Protein AF-A0A5K0WGG1-F1 (afdb_monomer)

Foldseek 3Di:
DVVVVVVVVVLLVCLLVFAWEWEWEWDQDPVRWIKIWIWTQDPSGIDTDDIDGCPPPDLALVVVLVVVVVVCVVSPVSSYDYYHYDPDPRPVSNVVVNVVPD

Sequence (102 aa):
KANIEKLLEKKKFSWKQYGVSIVSDGWTDIQRRLLINFIAYSLDGPIFLKCVDASGEYKDDEYLKGLFIEVIKEVGEDNVVQIITYNAPVCQRAEMNLASDP

InterPro domains:
  IPR007021 Domain of unknown function DUF659 [PF04937] (2-99)

Organism: NCBI:txid210225

Solvent-accessible surface area (backbone atoms only — not comparable to full-atom values): 5808 Å² total; per-residue (Å²): 109,70,70,57,55,55,51,49,52,61,44,53,60,50,25,79,79,74,24,25,34,41,37,38,48,74,50,67,48,98,86,67,40,34,38,37,39,36,30,42,39,38,94,75,46,77,41,82,73,51,72,44,79,52,58,92,58,77,84,46,31,65,54,53,32,51,54,48,54,54,51,39,62,74,69,32,63,93,21,57,74,48,78,46,65,55,97,44,75,52,49,56,48,15,52,55,56,50,74,70,57,131

Mean predicted aligned error: 5.08 Å

Secondary structure (DSSP, 8-state):
-HHHHHHHHHHHTTHHHH-EEEEEEEEE-TTS-EEEEEEEEETTEEEEEEEEE-TTS---HHHHHHHHHHHHHHH-GGGEEEEE--S-HHHHHHHHHHHH--

Nearest PDB structures (foldseek):
  8wwc-assembly1_C  TM=5.046E-01  e=1.045E-02  synthetic construct
  7oh3-assembly1_k  TM=6.190E-01  e=2.665E-01  Saccharomyces cerevisiae S288C
  1mu2-assembly1_B  TM=3.372E-01  e=1.619E-01  Human immunodeficiency virus 2
  3tw8-assembly1_A  TM=3.442E-01  e=3.418E-01  Homo sapiens
  2afb-assembly1_A  TM=4.459E-01  e=4.977E+00  Thermotoga maritima MSB8

Radius of gyration: 14.41 Å; Cα contacts (8 Å, |Δi|>4): 140; chains: 1; bounding box: 34×23×40 Å

pLDDT: mean 89.04, std 8.17, range [53.66, 97.88]

Structure (mmCIF, N/CA/C/O backbone):
data_AF-A0A5K0WGG1-F1
#
_entry.id   AF-A0A5K0WGG1-F1
#
loop_
_atom_site.group_PDB
_atom_site.id
_atom_site.type_symbol
_atom_site.label_atom_id
_atom_site.label_alt_id
_atom_site.label_comp_id
_atom_site.label_asym_id
_atom_site.label_entity_id
_atom_site.label_seq_id
_atom_site.pdbx_PDB_ins_code
_atom_site.Cartn_x
_atom_site.Cartn_y
_atom_site.Cartn_z
_atom_site.occupancy
_atom_site.B_iso_or_equiv
_atom_site.auth_seq_id
_atom_site.auth_comp_id
_atom_site.auth_asym_id
_atom_site.auth_atom_id
_atom_site.pdbx_PDB_model_num
ATOM 1 N N . LYS A 1 1 ? 11.158 3.058 19.681 1.00 62.78 1 LYS A N 1
ATOM 2 C CA . LYS A 1 1 ? 10.452 2.061 18.841 1.00 62.78 1 LYS A CA 1
ATOM 3 C C . LYS A 1 1 ? 9.028 1.801 19.351 1.00 62.78 1 LYS A C 1
ATOM 5 O O . LYS A 1 1 ? 8.106 2.246 18.685 1.00 62.78 1 LYS A O 1
ATOM 10 N N . ALA A 1 2 ? 8.848 1.296 20.580 1.00 75.56 2 ALA A N 1
ATOM 11 C CA . ALA A 1 2 ? 7.529 1.024 21.186 1.00 75.56 2 ALA A CA 1
ATOM 12 C C . ALA A 1 2 ? 6.513 2.195 21.155 1.00 75.56 2 ALA A C 1
ATOM 14 O O . ALA A 1 2 ? 5.325 1.983 20.937 1.00 75.56 2 ALA A O 1
ATOM 15 N N . ASN A 1 3 ? 6.961 3.447 21.320 1.00 87.56 3 ASN A N 1
ATOM 16 C CA . ASN A 1 3 ? 6.063 4.613 21.272 1.00 87.56 3 ASN A CA 1
ATOM 17 C C . ASN A 1 3 ? 5.477 4.880 19.874 1.00 87.56 3 ASN A C 1
ATOM 19 O O . ASN A 1 3 ? 4.351 5.360 19.773 1.00 87.56 3 ASN A O 1
ATOM 23 N N . ILE A 1 4 ? 6.227 4.573 18.808 1.00 89.50 4 ILE A N 1
ATOM 24 C CA . ILE A 1 4 ? 5.768 4.746 17.422 1.00 89.50 4 ILE A CA 1
ATOM 25 C C . ILE A 1 4 ? 4.759 3.650 17.089 1.00 89.50 4 ILE A C 1
ATOM 27 O O . ILE A 1 4 ? 3.684 3.955 16.591 1.00 89.50 4 ILE A O 1
ATOM 31 N N . GLU A 1 5 ? 5.063 2.400 17.441 1.00 89.31 5 GLU A N 1
ATOM 32 C CA . GLU A 1 5 ? 4.151 1.262 17.260 1.00 89.31 5 GLU A CA 1
ATOM 33 C C . GLU A 1 5 ? 2.817 1.520 17.973 1.00 89.31 5 GLU A C 1
ATOM 35 O O . GLU A 1 5 ? 1.767 1.437 17.350 1.00 89.31 5 GLU A O 1
ATOM 40 N N . LYS A 1 6 ? 2.842 1.983 19.230 1.00 91.75 6 LYS A N 1
ATOM 41 C CA . LYS A 1 6 ? 1.621 2.339 19.971 1.00 91.75 6 LYS A CA 1
ATOM 42 C C . LYS A 1 6 ? 0.820 3.474 19.320 1.00 91.75 6 LYS A C 1
ATOM 44 O O . LYS A 1 6 ? -0.409 3.462 19.366 1.00 91.75 6 LYS A O 1
ATOM 49 N N . LEU A 1 7 ? 1.496 4.465 18.734 1.00 90.38 7 LEU A N 1
ATOM 50 C CA . LEU A 1 7 ? 0.834 5.546 18.000 1.00 90.38 7 LEU A CA 1
ATOM 51 C C . LEU A 1 7 ? 0.174 5.024 16.718 1.00 90.38 7 LEU A C 1
ATOM 53 O O . LEU A 1 7 ? -0.953 5.413 16.420 1.00 90.38 7 LEU A O 1
ATOM 57 N N . LEU A 1 8 ? 0.861 4.149 15.981 1.00 92.56 8 LEU A N 1
ATOM 58 C CA . LEU A 1 8 ? 0.329 3.528 14.770 1.00 92.56 8 LEU A CA 1
ATOM 59 C C . LEU A 1 8 ? -0.867 2.635 15.095 1.00 92.56 8 LEU A C 1
ATOM 61 O O . LEU A 1 8 ? -1.899 2.796 14.460 1.00 92.56 8 LEU A O 1
ATOM 65 N N . GLU A 1 9 ? -0.786 1.790 16.123 1.00 92.31 9 GLU A N 1
ATOM 66 C CA . GLU A 1 9 ? -1.917 0.968 16.579 1.00 92.31 9 GLU A CA 1
ATOM 67 C C . GLU A 1 9 ? -3.135 1.822 16.946 1.00 92.31 9 GLU A C 1
ATOM 69 O O . GLU A 1 9 ? -4.259 1.517 16.552 1.00 92.31 9 GLU A O 1
ATOM 74 N N . LYS A 1 10 ? -2.921 2.959 17.625 1.00 89.88 10 LYS A N 1
ATOM 75 C CA . LYS A 1 10 ? -4.011 3.895 17.932 1.00 89.88 10 LYS A CA 1
ATOM 76 C C . LYS A 1 10 ? -4.679 4.437 16.664 1.00 89.88 10 LYS A C 1
ATOM 78 O O . LYS A 1 10 ? -5.897 4.557 16.650 1.00 89.88 10 LYS A O 1
ATOM 83 N N . LYS A 1 11 ? -3.904 4.754 15.621 1.00 91.38 11 LYS A N 1
ATOM 84 C CA . LYS A 1 11 ? -4.446 5.194 14.324 1.00 91.38 11 LYS A CA 1
ATOM 85 C C . LYS A 1 11 ? -5.147 4.060 13.574 1.00 91.38 11 LYS A C 1
ATOM 87 O O . LYS A 1 11 ? -6.180 4.286 12.962 1.00 91.38 11 LYS A O 1
ATOM 92 N N . LYS A 1 12 ? -4.601 2.842 13.639 1.00 94.44 12 LYS A N 1
ATOM 93 C CA . LYS A 1 12 ? -5.171 1.648 12.999 1.00 94.44 12 LYS A CA 1
ATOM 94 C C . LYS A 1 12 ? -6.488 1.208 13.631 1.00 94.44 12 LYS A C 1
ATOM 96 O O . LYS A 1 12 ? -7.300 0.576 12.968 1.00 94.44 12 LYS A O 1
ATOM 101 N N . PHE A 1 13 ? -6.738 1.564 14.891 1.00 92.75 13 PHE A N 1
ATOM 102 C CA . PHE A 1 13 ? -7.966 1.193 15.595 1.00 92.75 13 PHE A CA 1
ATOM 103 C C . PHE A 1 13 ? -9.243 1.632 14.857 1.00 92.75 13 PHE A C 1
ATOM 105 O O . PHE A 1 13 ? -10.234 0.904 14.845 1.00 92.75 13 PHE A O 1
ATOM 112 N N . SER A 1 14 ? -9.216 2.800 14.210 1.00 92.06 14 SER A N 1
ATOM 113 C CA . SER A 1 14 ? -10.366 3.349 13.487 1.00 92.06 14 SER A CA 1
ATOM 114 C C . SER A 1 14 ? -10.581 2.730 12.103 1.00 92.06 14 SER A C 1
ATOM 116 O O . SER A 1 14 ? -11.668 2.871 11.539 1.00 92.06 14 SER A O 1
ATOM 118 N N . TRP A 1 15 ? -9.601 1.981 11.584 1.00 96.19 15 TRP A N 1
ATOM 119 C CA . TRP A 1 15 ? -9.666 1.340 10.267 1.00 96.19 15 TRP A CA 1
ATOM 120 C C . TRP A 1 15 ? -10.837 0.367 10.169 1.00 96.19 15 TRP A C 1
ATOM 122 O O . TRP A 1 15 ? -11.533 0.357 9.165 1.00 96.19 15 TRP A O 1
ATOM 132 N N . LYS A 1 16 ? -11.138 -0.366 11.244 1.00 95.12 16 LYS A N 1
ATOM 133 C CA . LYS A 1 16 ? -12.275 -1.295 11.272 1.00 95.12 16 LYS A CA 1
ATOM 134 C C . LYS A 1 16 ? -13.637 -0.593 11.208 1.00 95.12 16 LYS A C 1
ATOM 136 O O . LYS A 1 16 ? -14.614 -1.185 10.765 1.00 95.12 16 LYS A O 1
ATOM 141 N N . GLN A 1 17 ? -13.727 0.641 11.708 1.00 95.00 17 GLN A N 1
ATOM 142 C CA . GLN A 1 17 ? -14.990 1.380 11.781 1.00 95.00 17 GLN A CA 1
ATOM 143 C C . GLN A 1 17 ? -15.237 2.234 10.536 1.00 95.00 17 GLN A C 1
ATOM 145 O O . GLN A 1 17 ? -16.369 2.306 10.065 1.00 95.00 17 GLN A O 1
ATOM 150 N N . TYR A 1 18 ? -14.201 2.912 10.040 1.00 94.94 18 TYR A N 1
ATOM 151 C CA . TYR A 1 18 ? -14.330 3.887 8.952 1.00 94.94 18 TYR A CA 1
ATOM 152 C C . TYR A 1 18 ? -13.662 3.438 7.654 1.00 94.94 18 TYR A C 1
ATOM 154 O O . TYR A 1 18 ? -13.841 4.086 6.624 1.00 94.94 18 TYR A O 1
ATOM 162 N N . GLY A 1 19 ? -12.895 2.351 7.699 1.00 96.94 19 GLY A N 1
ATOM 163 C CA . GLY A 1 19 ? -12.114 1.875 6.575 1.00 96.94 19 GLY A CA 1
ATOM 164 C C . GLY A 1 19 ? -10.885 2.730 6.267 1.00 96.94 19 GLY A C 1
ATOM 165 O O . GLY A 1 19 ? -10.550 3.700 6.959 1.00 96.94 19 GLY A O 1
ATOM 166 N N . VAL A 1 20 ? -10.188 2.330 5.209 1.00 97.88 20 VAL A N 1
ATOM 167 C CA . VAL A 1 20 ? -8.912 2.887 4.760 1.00 97.88 20 VAL A CA 1
ATOM 168 C C . VAL A 1 20 ? -8.915 3.002 3.242 1.00 97.88 20 VAL A C 1
ATOM 170 O O . VAL A 1 20 ? -9.344 2.095 2.530 1.00 97.88 20 VAL A O 1
ATOM 173 N N . SER A 1 21 ? -8.397 4.119 2.738 1.00 97.62 21 SER A N 1
ATOM 174 C CA . SER A 1 21 ? -8.026 4.257 1.328 1.00 97.62 21 SER A CA 1
ATOM 175 C C . SER A 1 21 ? -6.550 3.910 1.165 1.00 97.62 21 SER A C 1
ATOM 177 O O . SER A 1 21 ? -5.708 4.500 1.845 1.00 97.62 21 SER A O 1
ATOM 179 N N . ILE A 1 22 ? -6.220 2.980 0.274 1.00 97.62 22 ILE A N 1
ATOM 180 C CA . ILE A 1 22 ? -4.827 2.742 -0.121 1.00 97.62 22 ILE A CA 1
ATOM 181 C C . ILE A 1 22 ? -4.488 3.754 -1.209 1.00 97.62 22 ILE A C 1
ATOM 183 O O . ILE A 1 22 ? -5.112 3.763 -2.263 1.00 97.62 22 ILE A O 1
ATOM 187 N N . VAL A 1 23 ? -3.505 4.609 -0.961 1.00 96.12 23 VAL A N 1
ATOM 188 C CA . VAL A 1 23 ? -3.018 5.593 -1.928 1.00 96.12 23 VAL A CA 1
ATOM 189 C C . VAL A 1 23 ? -1.655 5.143 -2.424 1.00 96.12 23 VAL A C 1
ATOM 191 O O . VAL A 1 23 ? -0.750 4.918 -1.615 1.00 96.12 23 VAL A O 1
ATOM 194 N N . SER A 1 24 ? -1.508 5.022 -3.739 1.00 94.25 24 SER A N 1
ATOM 195 C CA . SER A 1 24 ? -0.243 4.679 -4.374 1.00 94.25 24 SER A CA 1
ATOM 196 C C . SER A 1 24 ? 0.194 5.735 -5.376 1.00 94.25 24 SER A C 1
ATOM 198 O O . SER A 1 24 ? -0.603 6.231 -6.173 1.00 94.25 24 SER A O 1
ATOM 200 N N . ASP A 1 25 ? 1.482 6.056 -5.330 1.00 88.94 25 ASP A N 1
ATOM 201 C CA . ASP A 1 25 ? 2.133 6.939 -6.288 1.00 88.94 25 ASP A CA 1
ATOM 202 C C . ASP A 1 25 ? 3.467 6.338 -6.727 1.00 88.94 25 ASP A C 1
ATOM 204 O O . ASP A 1 25 ? 4.197 5.755 -5.920 1.00 88.94 25 ASP A O 1
ATOM 208 N N . GLY A 1 26 ? 3.770 6.480 -8.012 1.00 86.81 26 GLY A N 1
ATOM 209 C CA . GLY A 1 26 ? 4.992 5.987 -8.625 1.00 86.81 26 GLY A CA 1
ATOM 210 C C . GLY A 1 26 ? 5.799 7.145 -9.188 1.00 86.81 26 GLY A C 1
ATOM 211 O O . GLY A 1 26 ? 5.325 7.840 -10.085 1.00 86.81 26 GLY A O 1
ATOM 212 N N . TRP A 1 27 ? 7.039 7.327 -8.734 1.00 86.50 27 TRP A N 1
ATOM 213 C CA . TRP A 1 27 ? 7.947 8.312 -9.324 1.00 86.50 27 TRP A CA 1
ATOM 214 C C . TRP A 1 27 ? 9.232 7.659 -9.802 1.00 86.50 27 TRP A C 1
ATOM 216 O O . TRP A 1 27 ? 9.736 6.689 -9.238 1.00 86.50 27 TRP A O 1
ATOM 226 N N . THR A 1 28 ? 9.771 8.218 -10.878 1.00 83.69 28 THR A N 1
ATOM 227 C CA . THR A 1 28 ? 11.081 7.836 -11.393 1.00 83.69 28 THR A CA 1
ATOM 228 C C . THR A 1 28 ? 12.112 8.820 -10.859 1.00 83.69 28 THR A C 1
ATOM 230 O O . THR A 1 28 ? 11.962 10.029 -11.042 1.00 83.69 28 THR A O 1
ATOM 233 N N . ASP A 1 29 ? 13.137 8.325 -10.172 1.00 83.62 29 ASP A N 1
ATOM 234 C CA . ASP A 1 29 ? 14.223 9.169 -9.680 1.00 83.62 29 ASP A CA 1
ATOM 235 C C . ASP A 1 29 ? 15.175 9.607 -10.813 1.00 83.62 29 ASP A C 1
ATOM 237 O O . ASP A 1 29 ? 15.066 9.191 -11.970 1.00 83.62 29 ASP A O 1
ATOM 241 N N . ILE A 1 30 ? 16.157 10.448 -10.477 1.00 83.75 30 ILE A N 1
ATOM 242 C CA . ILE A 1 30 ? 17.156 10.953 -11.435 1.00 83.75 30 ILE A CA 1
ATOM 243 C C . ILE A 1 30 ? 18.0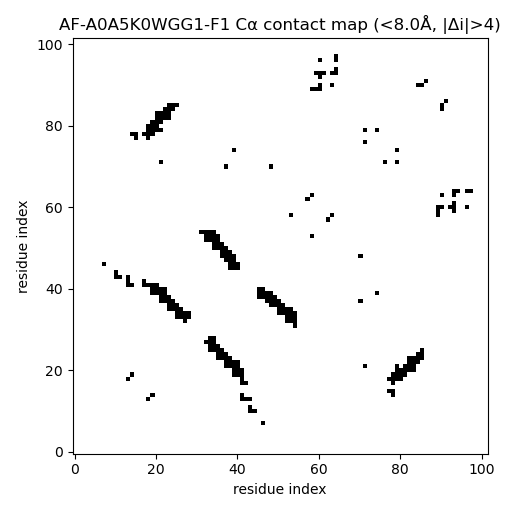22 9.849 -12.071 1.00 83.75 30 ILE A C 1
ATOM 245 O O . ILE A 1 30 ? 18.609 10.066 -13.129 1.00 83.75 30 ILE A O 1
ATOM 249 N N . GLN A 1 31 ? 18.102 8.670 -11.448 1.00 84.56 31 GLN A N 1
ATOM 250 C CA . GLN A 1 31 ? 18.832 7.497 -11.936 1.00 84.56 31 GLN A CA 1
ATOM 251 C C . GLN A 1 31 ? 17.929 6.550 -12.738 1.00 84.56 31 GLN A C 1
ATOM 253 O O . GLN A 1 31 ? 18.353 5.452 -13.091 1.00 84.56 31 GLN A O 1
ATOM 258 N N . ARG A 1 32 ? 16.699 6.975 -13.058 1.00 79.56 32 ARG A N 1
ATOM 259 C CA . ARG A 1 32 ? 15.670 6.171 -13.730 1.00 79.56 32 ARG A CA 1
ATOM 260 C C . ARG A 1 32 ? 15.193 4.965 -12.919 1.00 79.56 32 ARG A C 1
ATOM 262 O O . ARG A 1 32 ? 14.640 4.023 -13.492 1.00 79.56 32 ARG A O 1
ATOM 269 N N . ARG A 1 33 ? 15.359 5.005 -11.597 1.00 84.19 33 ARG A N 1
ATOM 270 C CA . ARG A 1 33 ? 14.788 4.008 -10.692 1.00 84.19 33 ARG A CA 1
ATOM 271 C C . ARG A 1 33 ? 13.332 4.337 -10.432 1.00 84.19 33 ARG A C 1
ATOM 273 O O . ARG A 1 33 ? 13.017 5.476 -10.094 1.00 84.19 33 ARG A O 1
ATOM 280 N N . LEU A 1 34 ? 12.450 3.362 -10.626 1.00 85.19 34 LEU A N 1
ATOM 281 C CA . LEU A 1 34 ? 11.030 3.541 -10.331 1.00 85.19 34 LEU A CA 1
ATOM 282 C C . LEU A 1 34 ? 10.778 3.132 -8.889 1.00 85.19 34 LEU A C 1
ATOM 284 O O . LEU A 1 34 ? 11.007 1.982 -8.532 1.00 85.19 34 LEU A O 1
ATOM 288 N N . LEU A 1 35 ? 10.262 4.065 -8.102 1.00 90.25 35 LEU A N 1
ATOM 289 C CA . LEU A 1 35 ? 9.848 3.836 -6.729 1.00 90.25 35 LEU A CA 1
ATOM 290 C C . LEU A 1 35 ? 8.331 3.967 -6.648 1.00 90.25 35 LEU A C 1
ATOM 292 O O . LEU A 1 35 ? 7.769 4.942 -7.148 1.00 90.25 35 LEU A O 1
ATOM 296 N N . ILE A 1 36 ? 7.680 2.979 -6.039 1.00 91.44 36 ILE A N 1
ATOM 297 C CA . ILE A 1 36 ? 6.229 2.944 -5.843 1.00 91.44 36 ILE A CA 1
ATOM 298 C C . ILE A 1 36 ? 5.949 3.029 -4.346 1.00 91.44 36 ILE A C 1
ATOM 300 O O . ILE A 1 36 ? 6.302 2.122 -3.592 1.00 91.44 36 ILE A O 1
ATOM 304 N N . ASN A 1 37 ? 5.306 4.108 -3.909 1.00 94.50 37 ASN A N 1
ATOM 305 C CA . ASN A 1 37 ? 4.871 4.289 -2.528 1.00 94.50 37 ASN A CA 1
ATOM 306 C C . ASN A 1 37 ? 3.464 3.744 -2.314 1.00 94.50 37 ASN A C 1
ATOM 308 O O . ASN A 1 37 ? 2.606 3.869 -3.185 1.00 94.50 37 ASN A O 1
ATOM 312 N N . PHE A 1 38 ? 3.217 3.253 -1.101 1.00 96.38 38 PHE A N 1
ATOM 313 C CA . PHE A 1 38 ? 1.894 2.912 -0.594 1.00 96.38 38 PHE A CA 1
ATOM 314 C C . PHE A 1 38 ? 1.646 3.595 0.751 1.00 96.38 38 PHE A C 1
ATOM 316 O O . PHE A 1 38 ? 2.449 3.501 1.687 1.00 96.38 38 PHE A O 1
ATOM 323 N N . ILE A 1 39 ? 0.512 4.281 0.853 1.00 96.94 39 ILE A N 1
ATOM 324 C CA . ILE A 1 39 ? 0.064 5.000 2.045 1.00 96.94 39 ILE A CA 1
ATOM 325 C C . ILE A 1 39 ? -1.351 4.532 2.382 1.00 96.94 39 ILE A C 1
ATOM 327 O O . ILE A 1 39 ? -2.238 4.571 1.538 1.00 96.94 39 ILE A O 1
ATOM 331 N N . ALA A 1 40 ? -1.582 4.141 3.632 1.00 97.31 40 ALA A N 1
ATOM 332 C CA . ALA A 1 40 ? -2.921 3.973 4.181 1.00 97.31 40 ALA A CA 1
ATOM 333 C C . ALA A 1 40 ? -3.443 5.338 4.639 1.00 97.31 40 ALA A C 1
ATOM 335 O O . ALA A 1 40 ? -2.887 5.937 5.563 1.00 97.31 40 ALA A O 1
ATOM 336 N N . TYR A 1 41 ? -4.502 5.837 4.008 1.00 96.62 41 TYR A N 1
ATOM 337 C CA . TYR A 1 41 ? -5.171 7.074 4.394 1.00 96.62 41 TYR A CA 1
ATOM 338 C C . TYR A 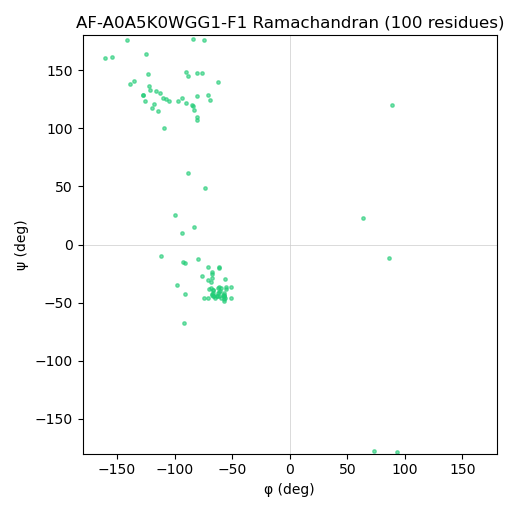1 41 ? -6.489 6.766 5.109 1.00 96.62 41 TYR A C 1
ATOM 340 O O . TYR A 1 41 ? -7.354 6.077 4.572 1.00 9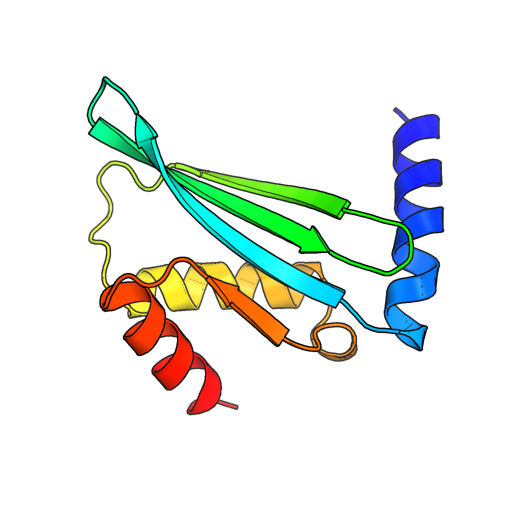6.62 41 TYR A O 1
ATOM 348 N N . SER A 1 42 ? -6.635 7.280 6.329 1.00 95.81 42 SER A N 1
ATOM 349 C CA . SER A 1 42 ? -7.796 7.051 7.197 1.00 95.81 42 S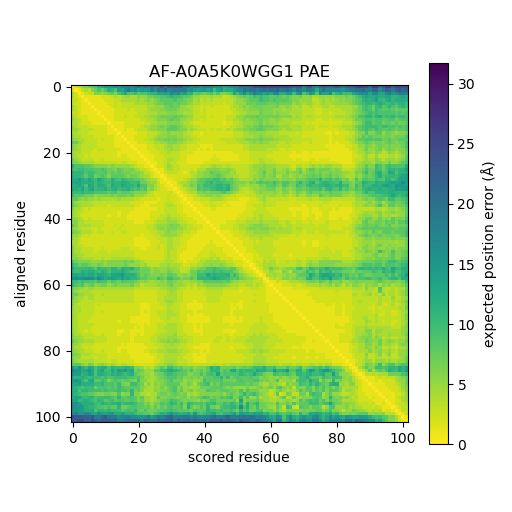ER A CA 1
ATOM 350 C C . SER A 1 42 ? -8.173 8.330 7.948 1.00 95.81 42 SER A C 1
ATOM 352 O O . SER A 1 42 ? -7.456 9.332 7.869 1.00 95.81 42 SER A O 1
ATOM 354 N N . LEU A 1 43 ? -9.272 8.290 8.708 1.00 94.06 43 LEU A N 1
ATOM 355 C CA . LEU A 1 43 ? -9.739 9.417 9.525 1.00 94.06 43 LEU A CA 1
ATOM 356 C C . LEU A 1 43 ? -8.663 9.932 10.499 1.00 94.06 43 LEU A C 1
ATOM 358 O O . LEU A 1 43 ? -8.500 11.140 10.652 1.00 94.06 43 LEU A O 1
ATOM 362 N N . ASP A 1 44 ? -7.873 9.031 11.093 1.00 94.06 44 ASP A N 1
ATOM 363 C CA . ASP A 1 44 ? -6.782 9.376 12.022 1.00 94.06 44 ASP A CA 1
ATOM 364 C C . ASP A 1 44 ? -5.464 9.762 11.311 1.00 94.06 44 ASP A C 1
ATOM 366 O O . ASP A 1 44 ? -4.377 9.833 11.907 1.00 94.06 44 ASP A O 1
ATOM 370 N N . GLY A 1 45 ? -5.562 10.043 10.012 1.00 93.81 45 GLY A N 1
ATOM 371 C CA . GLY A 1 45 ? -4.491 10.523 9.155 1.00 93.81 45 GLY A CA 1
ATOM 372 C C . GLY A 1 45 ? -3.730 9.415 8.419 1.00 93.81 45 GLY A C 1
ATOM 373 O O . GLY A 1 45 ? -4.051 8.228 8.539 1.00 93.81 45 GLY A O 1
ATOM 374 N N . PRO A 1 46 ? -2.705 9.805 7.639 1.00 95.00 46 PRO A N 1
ATOM 375 C CA . PRO A 1 46 ? -1.938 8.876 6.823 1.00 95.00 46 PRO A CA 1
ATOM 376 C C . PRO A 1 46 ? -0.953 8.044 7.653 1.00 95.00 46 PRO A C 1
ATOM 378 O O . PRO A 1 46 ? -0.364 8.524 8.634 1.00 95.00 46 PRO A O 1
ATOM 381 N N . ILE A 1 47 ? -0.739 6.810 7.202 1.00 95.88 47 ILE A N 1
ATOM 382 C CA . ILE A 1 47 ? 0.341 5.916 7.618 1.00 95.88 47 ILE A CA 1
ATOM 383 C C . ILE A 1 47 ? 1.083 5.463 6.360 1.00 95.88 47 ILE A C 1
ATOM 385 O O . ILE A 1 47 ? 0.488 4.899 5.446 1.00 95.88 47 ILE A O 1
ATOM 389 N N . PHE A 1 48 ? 2.390 5.708 6.317 1.00 95.62 48 PHE A N 1
ATOM 390 C CA . PHE A 1 48 ? 3.253 5.138 5.289 1.00 95.62 48 PHE A CA 1
ATOM 391 C C . PHE A 1 48 ? 3.382 3.628 5.519 1.00 95.62 48 PHE A C 1
ATOM 393 O O . PHE A 1 48 ? 3.755 3.218 6.620 1.00 95.62 48 PHE A O 1
ATOM 400 N N . LEU A 1 49 ? 3.048 2.829 4.503 1.00 95.75 49 LEU A N 1
ATOM 401 C CA . LEU A 1 49 ? 3.095 1.367 4.572 1.00 95.75 49 LEU A CA 1
ATOM 402 C C . LEU A 1 49 ? 4.453 0.871 4.082 1.00 95.75 49 LEU A C 1
ATOM 404 O O . LEU A 1 49 ? 5.272 0.392 4.864 1.00 95.75 49 LEU A O 1
ATOM 408 N N . LYS A 1 50 ? 4.720 1.056 2.786 1.00 95.25 50 LYS A N 1
ATOM 409 C CA . LYS A 1 50 ? 5.970 0.640 2.150 1.00 95.25 50 LYS A CA 1
ATOM 410 C C . LYS A 1 50 ? 6.284 1.471 0.909 1.00 95.25 50 LYS A C 1
ATOM 412 O O . LYS A 1 50 ? 5.405 2.103 0.325 1.00 95.25 50 LYS A O 1
ATOM 417 N N . CYS A 1 51 ? 7.551 1.431 0.513 1.00 94.12 51 CYS A N 1
ATOM 418 C CA . CYS A 1 51 ? 8.029 1.864 -0.794 1.00 94.12 51 CYS A CA 1
ATOM 419 C C . CYS A 1 51 ? 8.717 0.674 -1.459 1.00 94.12 51 CYS A C 1
ATOM 421 O O . CYS A 1 51 ? 9.508 -0.014 -0.811 1.00 94.12 51 CYS A O 1
ATOM 423 N N . VAL A 1 52 ? 8.392 0.426 -2.722 1.00 92.94 52 VAL A N 1
ATOM 424 C CA . VAL A 1 52 ? 8.924 -0.678 -3.518 1.00 92.94 52 VAL A CA 1
ATOM 425 C C . VAL A 1 52 ? 9.838 -0.107 -4.593 1.00 92.94 52 VAL A C 1
ATOM 427 O O . VAL A 1 52 ? 9.425 0.764 -5.359 1.00 92.94 52 VAL A O 1
ATOM 430 N N . ASP A 1 53 ? 11.071 -0.606 -4.652 1.00 91.44 53 ASP A N 1
ATOM 431 C CA . ASP A 1 53 ? 11.963 -0.382 -5.788 1.00 91.44 53 ASP A CA 1
ATOM 432 C C . ASP A 1 53 ? 11.587 -1.345 -6.915 1.00 91.44 53 ASP A C 1
ATOM 434 O O . ASP A 1 53 ? 11.824 -2.545 -6.824 1.00 91.44 53 ASP A O 1
ATOM 438 N N . ALA A 1 54 ? 10.968 -0.802 -7.960 1.00 88.50 54 ALA A N 1
ATOM 439 C CA . ALA A 1 54 ? 10.560 -1.517 -9.166 1.00 88.50 54 ALA A CA 1
ATOM 440 C C . ALA A 1 54 ? 11.568 -1.305 -10.315 1.00 88.50 54 ALA A C 1
ATOM 442 O O . ALA A 1 54 ? 11.216 -1.319 -11.502 1.00 88.50 54 ALA A O 1
ATOM 443 N N . SER A 1 55 ? 12.829 -1.014 -9.989 1.00 86.31 55 SER A N 1
ATOM 444 C CA . SER A 1 55 ? 13.911 -0.928 -10.969 1.00 86.31 55 SER A CA 1
ATOM 445 C C . SER A 1 55 ? 14.277 -2.311 -11.492 1.00 86.31 55 SER A C 1
ATOM 447 O O . SER A 1 55 ? 14.559 -3.215 -10.720 1.00 86.31 55 SER A O 1
ATOM 449 N N . GLY A 1 56 ? 14.321 -2.464 -12.816 1.00 81.50 56 GLY A N 1
ATOM 450 C CA . GLY A 1 56 ? 14.633 -3.744 -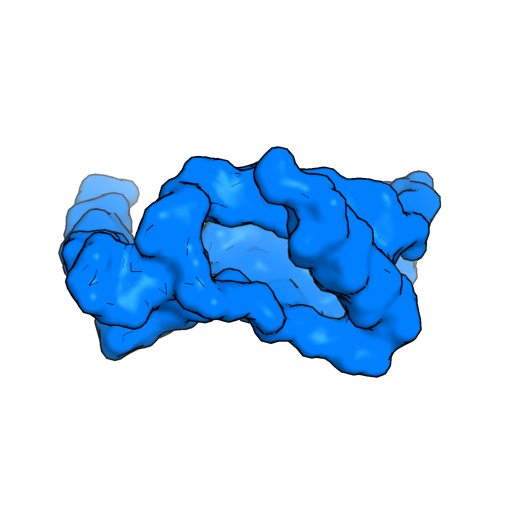13.461 1.00 81.50 56 GLY A CA 1
ATOM 451 C C . GLY A 1 56 ? 13.429 -4.665 -13.673 1.00 81.50 56 GLY A C 1
ATOM 452 O O . GLY A 1 56 ? 13.539 -5.603 -14.454 1.00 81.50 56 GLY A O 1
ATOM 453 N N . GLU A 1 57 ? 12.280 -4.355 -13.072 1.00 83.00 57 GLU A N 1
ATOM 454 C CA . GLU A 1 57 ? 11.042 -5.116 -13.255 1.00 83.00 57 GLU A CA 1
ATOM 455 C C . GLU A 1 57 ? 10.311 -4.741 -14.553 1.00 83.00 57 GLU A C 1
ATOM 457 O O . GLU A 1 57 ? 10.337 -3.582 -15.000 1.00 83.00 57 GLU A O 1
ATOM 462 N N . TYR A 1 58 ? 9.625 -5.723 -15.148 1.00 77.19 58 TYR A N 1
ATOM 463 C CA . TYR A 1 58 ? 8.682 -5.484 -16.239 1.00 77.19 58 TYR A CA 1
ATOM 464 C C . TYR A 1 58 ? 7.357 -5.000 -15.646 1.00 77.19 58 TYR A C 1
ATOM 466 O O . TYR A 1 58 ? 6.651 -5.727 -14.959 1.00 77.19 58 TYR A O 1
ATOM 474 N N . LYS A 1 59 ? 7.060 -3.719 -15.863 1.00 77.31 59 LYS A N 1
ATOM 475 C CA . LYS A 1 59 ? 5.987 -2.981 -15.180 1.00 77.31 59 LYS A CA 1
ATOM 476 C C . LYS A 1 59 ? 4.671 -3.129 -15.925 1.00 77.31 59 LYS A C 1
ATOM 478 O O . LYS A 1 59 ? 4.140 -2.146 -16.450 1.00 77.31 59 LYS A O 1
ATOM 483 N N . ASP A 1 60 ? 4.202 -4.356 -16.039 1.00 83.06 60 ASP A N 1
ATOM 484 C CA . ASP A 1 60 ? 2.861 -4.618 -16.530 1.00 83.06 60 ASP A CA 1
ATOM 485 C C . ASP A 1 60 ? 1.821 -4.500 -15.408 1.00 83.06 60 ASP A C 1
ATOM 487 O O . ASP A 1 60 ? 2.111 -4.191 -14.245 1.00 83.06 60 ASP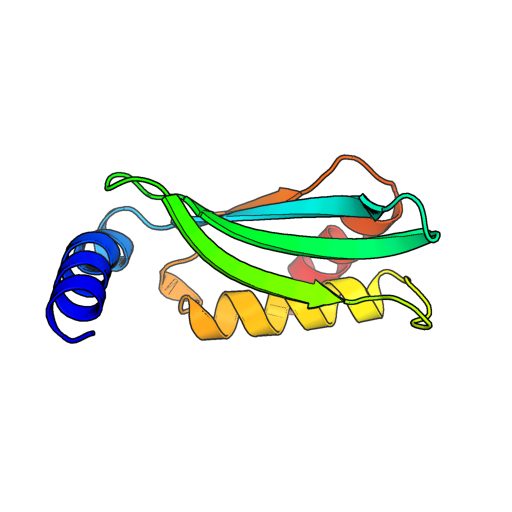 A O 1
ATOM 491 N N . ASP A 1 61 ? 0.567 -4.662 -15.801 1.00 83.25 61 ASP A N 1
ATOM 492 C CA . ASP A 1 61 ? -0.572 -4.635 -14.901 1.00 83.25 61 ASP A CA 1
ATOM 493 C C . ASP A 1 61 ? -0.603 -5.819 -13.925 1.00 83.25 61 ASP A C 1
ATOM 495 O O . ASP A 1 61 ? -1.141 -5.657 -12.830 1.00 83.25 61 ASP A O 1
ATOM 499 N N . GLU A 1 62 ? 0.010 -6.961 -14.254 1.00 88.31 62 GLU A N 1
ATOM 500 C CA . GLU A 1 62 ? 0.099 -8.116 -13.351 1.00 88.31 62 GLU A CA 1
ATOM 501 C C . GLU A 1 62 ? 1.054 -7.846 -12.186 1.00 88.31 62 GLU A C 1
ATOM 503 O O . GLU A 1 62 ? 0.692 -8.074 -11.027 1.00 88.31 62 GLU A O 1
ATOM 508 N N . TYR A 1 63 ? 2.236 -7.287 -12.468 1.00 89.81 63 TYR A N 1
ATOM 509 C CA . TYR A 1 63 ? 3.194 -6.889 -11.436 1.00 89.81 63 TYR A CA 1
ATOM 510 C C . TYR A 1 63 ? 2.564 -5.900 -10.451 1.00 89.81 63 TYR A C 1
ATOM 512 O O . TYR A 1 63 ? 2.618 -6.082 -9.231 1.00 89.81 63 TYR A O 1
ATOM 520 N N . LEU A 1 64 ? 1.911 -4.860 -10.978 1.00 89.62 64 LEU A N 1
ATOM 521 C CA . LEU A 1 64 ? 1.294 -3.835 -10.145 1.00 89.62 64 LEU A CA 1
ATOM 522 C C . LEU A 1 64 ? 0.105 -4.395 -9.340 1.00 89.62 64 LEU A C 1
ATOM 524 O O . LEU A 1 64 ? -0.025 -4.086 -8.153 1.00 89.62 64 LEU A O 1
ATOM 528 N N . LYS A 1 65 ? -0.712 -5.272 -9.942 1.00 90.62 65 LYS A N 1
ATOM 529 C CA . LYS A 1 65 ? -1.773 -6.019 -9.245 1.00 90.62 65 LYS A CA 1
ATOM 530 C C . LYS A 1 65 ? -1.216 -6.836 -8.078 1.00 90.62 65 LYS A C 1
ATOM 532 O O . LYS A 1 65 ? -1.780 -6.778 -6.986 1.00 90.62 65 LYS A O 1
ATOM 537 N N . GLY A 1 66 ? -0.099 -7.536 -8.273 1.00 93.12 66 GLY A N 1
ATOM 538 C CA . GLY A 1 66 ? 0.576 -8.286 -7.211 1.00 93.12 66 GLY A CA 1
ATOM 539 C C . GLY A 1 66 ? 0.934 -7.407 -6.009 1.00 93.12 66 GLY A C 1
ATOM 540 O O . GLY A 1 66 ? 0.602 -7.747 -4.871 1.00 93.12 66 GLY A O 1
ATOM 541 N N . LEU A 1 67 ? 1.511 -6.226 -6.259 1.00 93.88 67 LEU A N 1
ATOM 542 C CA . LEU A 1 67 ? 1.842 -5.274 -5.194 1.00 93.88 67 LEU A CA 1
ATOM 543 C C . LEU A 1 67 ? 0.602 -4.784 -4.436 1.00 93.88 67 LEU A C 1
ATOM 545 O O . LEU A 1 67 ? 0.640 -4.696 -3.206 1.00 93.88 67 LEU A O 1
ATOM 549 N N . PHE A 1 68 ? -0.498 -4.490 -5.137 1.00 94.62 68 PHE A N 1
ATOM 550 C CA . PHE A 1 68 ? -1.753 -4.103 -4.488 1.00 94.62 68 PHE A CA 1
ATOM 551 C C . PHE A 1 68 ? -2.320 -5.224 -3.619 1.00 94.62 68 PHE A C 1
ATOM 553 O O . PHE A 1 68 ? -2.681 -4.955 -2.477 1.00 94.62 68 PHE A O 1
ATOM 560 N N . ILE A 1 69 ? -2.334 -6.472 -4.099 1.00 95.62 69 ILE A N 1
ATOM 561 C CA . ILE A 1 69 ? -2.805 -7.628 -3.317 1.00 95.62 69 ILE A CA 1
ATOM 562 C C . ILE A 1 69 ? -2.009 -7.765 -2.014 1.00 95.62 69 ILE A C 1
ATOM 564 O O . ILE A 1 69 ? -2.592 -7.977 -0.952 1.00 95.62 69 ILE A O 1
ATOM 568 N N . GLU A 1 70 ? -0.684 -7.619 -2.063 1.00 96.06 70 GLU A N 1
ATOM 569 C CA . GLU A 1 70 ? 0.143 -7.661 -0.852 1.00 96.06 70 GLU A CA 1
ATOM 570 C C . GLU A 1 70 ? -0.215 -6.551 0.142 1.00 96.06 70 GLU A C 1
ATOM 572 O O . GLU A 1 70 ? -0.318 -6.805 1.341 1.00 96.06 70 GLU A O 1
ATOM 577 N N . VAL A 1 71 ? -0.406 -5.321 -0.347 1.00 96.81 71 VAL A N 1
ATOM 578 C CA . VAL A 1 71 ? -0.752 -4.164 0.496 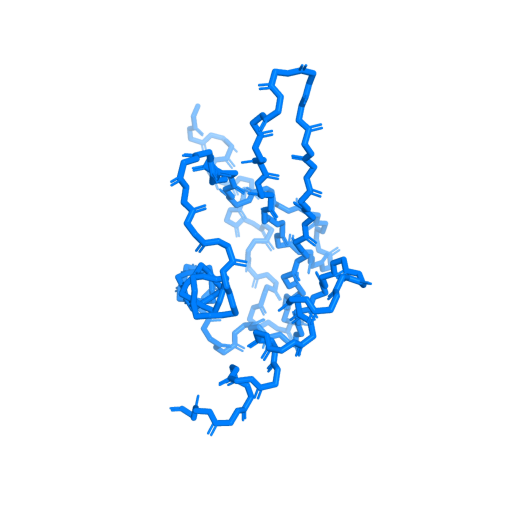1.00 96.81 71 VAL A CA 1
ATOM 579 C C . VAL A 1 71 ? -2.142 -4.327 1.105 1.00 96.81 71 VAL A C 1
ATOM 581 O O . VAL A 1 71 ? -2.329 -4.042 2.286 1.00 96.81 71 VAL A O 1
ATOM 584 N N . ILE A 1 72 ? -3.110 -4.810 0.327 1.00 96.81 72 ILE A N 1
ATOM 585 C CA . ILE A 1 72 ? -4.469 -5.094 0.797 1.00 96.81 72 ILE A CA 1
ATOM 586 C C . ILE A 1 72 ? -4.423 -6.125 1.928 1.00 96.81 72 ILE A C 1
ATOM 588 O O . ILE A 1 72 ? -5.022 -5.902 2.978 1.00 96.81 72 ILE A O 1
ATOM 592 N N . LYS A 1 73 ? -3.652 -7.207 1.768 1.00 96.69 73 LYS A N 1
ATOM 593 C CA . LYS A 1 73 ? -3.471 -8.225 2.816 1.00 96.69 73 LYS A CA 1
ATOM 594 C C . LYS A 1 73 ? -2.814 -7.665 4.077 1.00 96.69 73 LYS A C 1
ATOM 596 O O . LYS A 1 73 ? -3.200 -8.046 5.177 1.00 96.69 73 LYS A O 1
ATOM 601 N N . GLU A 1 74 ? -1.851 -6.753 3.936 1.00 95.25 74 GLU A N 1
ATOM 602 C CA . GLU A 1 74 ? -1.204 -6.081 5.072 1.00 95.25 74 GLU A CA 1
ATOM 603 C C . GLU A 1 74 ? -2.169 -5.155 5.837 1.00 95.25 74 GLU A C 1
ATOM 605 O O . GLU A 1 74 ? -2.132 -5.094 7.069 1.00 95.25 74 GLU A O 1
ATOM 610 N N . VAL A 1 75 ? -3.047 -4.443 5.122 1.00 95.88 75 VAL A N 1
ATOM 611 C CA . VAL A 1 75 ? -4.077 -3.563 5.708 1.00 95.88 75 VAL A CA 1
ATOM 612 C C . VAL A 1 75 ? -5.262 -4.364 6.271 1.00 95.88 75 VAL A C 1
ATOM 614 O O . VAL A 1 75 ? -5.904 -3.928 7.231 1.00 95.88 75 VAL A O 1
ATOM 617 N N . GLY A 1 76 ? -5.518 -5.549 5.721 1.00 96.62 76 GLY A N 1
ATOM 618 C CA . GLY A 1 76 ? -6.702 -6.365 5.960 1.00 96.62 76 GLY A CA 1
ATOM 619 C C . GLY A 1 76 ? -7.814 -5.997 4.981 1.00 96.62 76 GLY A C 1
ATOM 620 O O . GLY A 1 76 ? -8.273 -4.857 4.973 1.00 96.62 76 GLY A O 1
ATOM 621 N N . GLU A 1 77 ? -8.250 -6.972 4.183 1.00 95.38 77 GLU A N 1
ATOM 622 C CA . GLU A 1 77 ? -9.231 -6.812 3.096 1.00 95.38 77 GLU A CA 1
ATOM 623 C C . GLU A 1 77 ? -10.508 -6.091 3.554 1.00 95.38 77 GLU A C 1
ATOM 625 O O . GLU A 1 77 ? -10.900 -5.100 2.944 1.00 95.38 77 GLU A O 1
ATOM 630 N N . ASP A 1 78 ? -11.069 -6.484 4.703 1.00 95.81 78 ASP A N 1
ATOM 631 C CA . ASP A 1 78 ? -12.276 -5.876 5.290 1.00 95.81 78 ASP A CA 1
ATOM 632 C C . ASP A 1 78 ? -12.123 -4.386 5.652 1.00 95.81 78 ASP A C 1
ATOM 634 O O . ASP A 1 78 ? -13.116 -3.681 5.838 1.00 95.81 78 ASP A O 1
ATOM 638 N N . ASN A 1 79 ? -10.888 -3.896 5.796 1.00 96.94 79 ASN A N 1
ATOM 639 C CA . ASN A 1 79 ? -10.615 -2.499 6.123 1.00 96.94 79 ASN A CA 1
ATOM 640 C C . ASN A 1 79 ? -10.452 -1.629 4.866 1.00 96.94 79 ASN A C 1
ATOM 642 O O . ASN A 1 79 ? -10.462 -0.402 4.982 1.00 96.94 79 ASN A O 1
AT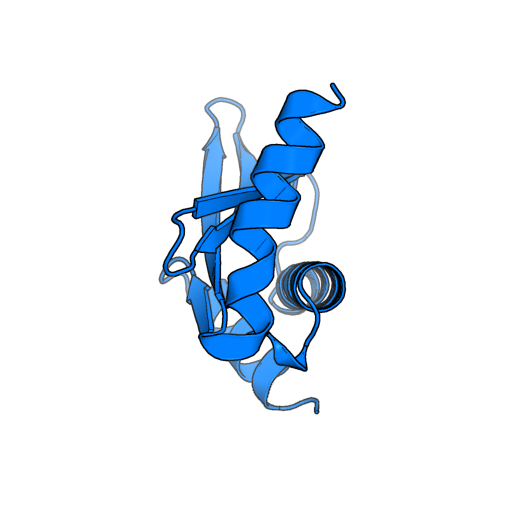OM 646 N N . VAL A 1 80 ? -10.254 -2.211 3.679 1.00 97.19 80 VAL A N 1
ATOM 647 C CA . VAL A 1 80 ? -9.982 -1.452 2.450 1.00 97.19 80 VAL A CA 1
ATOM 648 C C . VAL A 1 80 ? -11.293 -1.005 1.809 1.00 97.19 80 VAL A C 1
ATOM 650 O O . VAL A 1 80 ? -12.120 -1.818 1.416 1.00 97.19 80 VAL A O 1
ATOM 653 N N . VAL A 1 81 ? -11.470 0.309 1.664 1.00 97.06 81 VAL A N 1
ATOM 654 C CA . VAL A 1 81 ? -12.672 0.901 1.044 1.00 97.06 81 VAL A CA 1
ATOM 655 C C . VAL A 1 81 ? -12.432 1.256 -0.418 1.00 97.06 81 VAL A C 1
ATOM 657 O O . VAL A 1 81 ? -13.340 1.167 -1.238 1.00 97.06 81 VAL A O 1
ATOM 660 N N . GLN A 1 82 ? -11.217 1.693 -0.746 1.00 95.56 82 GLN A N 1
ATOM 661 C CA . GLN A 1 82 ? -10.840 2.085 -2.101 1.00 95.56 82 GLN A CA 1
ATOM 662 C C . GLN A 1 82 ? -9.321 2.076 -2.279 1.00 95.56 82 GLN A C 1
ATOM 664 O O . GLN A 1 82 ? -8.560 2.190 -1.311 1.00 95.56 82 GLN A O 1
ATOM 669 N N . ILE A 1 83 ? -8.897 2.014 -3.539 1.00 94.06 83 ILE A N 1
ATOM 670 C CA . ILE A 1 83 ? -7.513 2.195 -3.969 1.00 94.06 83 ILE A CA 1
ATOM 671 C C . ILE A 1 83 ? -7.471 3.445 -4.851 1.00 94.06 83 ILE A C 1
ATOM 673 O O . ILE A 1 83 ? -8.322 3.625 -5.717 1.00 94.06 83 ILE A O 1
ATOM 677 N N . ILE A 1 84 ? -6.515 4.332 -4.593 1.00 93.50 84 ILE A N 1
ATOM 678 C CA . ILE A 1 84 ? -6.298 5.575 -5.332 1.00 93.50 84 ILE A CA 1
ATOM 679 C C . ILE A 1 84 ? -4.898 5.503 -5.926 1.00 93.50 84 ILE A C 1
ATOM 681 O O . ILE A 1 84 ? -3.914 5.445 -5.186 1.00 93.50 84 ILE A O 1
ATOM 685 N N . THR A 1 85 ? -4.802 5.519 -7.251 1.00 89.81 85 THR A N 1
ATOM 686 C CA . THR A 1 85 ? -3.528 5.408 -7.965 1.00 89.81 85 THR A CA 1
ATOM 687 C C . THR A 1 85 ? -3.311 6.575 -8.917 1.00 89.81 85 THR A C 1
ATOM 689 O O . THR A 1 85 ? -4.226 7.337 -9.242 1.00 89.81 85 THR A O 1
ATOM 692 N N . TYR A 1 86 ? -2.066 6.747 -9.360 1.00 82.75 86 TYR A N 1
ATOM 693 C CA . TYR A 1 86 ? -1.749 7.694 -10.419 1.00 82.75 86 TYR A CA 1
ATOM 694 C C . TYR A 1 86 ? -2.454 7.300 -11.728 1.00 82.75 86 TYR A C 1
ATOM 696 O O . TYR A 1 86 ? -2.461 6.130 -12.101 1.00 82.75 86 TYR A O 1
ATOM 704 N N . ASN A 1 87 ? -2.975 8.283 -12.470 1.00 76.06 87 ASN A N 1
ATOM 705 C CA . ASN A 1 87 ? -3.724 8.092 -13.722 1.00 76.06 87 ASN A CA 1
ATOM 706 C C . ASN A 1 87 ? -2.825 7.700 -14.922 1.00 76.06 87 ASN A C 1
ATOM 708 O O . ASN A 1 87 ? -2.883 8.306 -15.994 1.00 76.06 87 ASN A O 1
ATOM 712 N N . ALA A 1 88 ? -1.951 6.710 -14.745 1.00 77.62 88 ALA A N 1
ATOM 713 C CA . ALA A 1 88 ? -1.232 6.066 -15.833 1.00 77.62 88 ALA A CA 1
ATOM 714 C C . ALA A 1 88 ? -2.067 4.896 -16.388 1.00 77.62 88 ALA A C 1
ATOM 716 O O . ALA A 1 88 ? -2.693 4.172 -15.611 1.00 77.62 88 ALA A O 1
ATOM 717 N N . PRO A 1 89 ? -2.027 4.621 -17.708 1.00 80.00 89 PRO A N 1
ATOM 718 C CA . PRO A 1 89 ? -2.799 3.527 -18.305 1.00 80.00 89 PRO A CA 1
ATOM 719 C C . PRO A 1 89 ? -2.528 2.143 -17.696 1.00 80.00 89 PRO A C 1
ATOM 721 O O . PRO A 1 89 ? -3.409 1.289 -17.703 1.00 80.00 89 PRO A O 1
ATOM 724 N N . VAL A 1 90 ? -1.313 1.904 -17.189 1.00 77.94 90 VAL A N 1
ATOM 725 C CA . VAL A 1 90 ? -0.961 0.645 -16.512 1.00 77.94 90 VAL A CA 1
ATOM 726 C C . VAL A 1 90 ? -1.682 0.490 -15.171 1.00 77.94 90 VAL A C 1
ATOM 728 O O . VAL A 1 90 ? -2.143 -0.604 -14.864 1.00 77.94 90 VAL A O 1
ATOM 731 N N . CYS A 1 91 ? -1.862 1.582 -14.422 1.00 75.69 91 CYS A N 1
ATOM 732 C CA . CYS A 1 91 ? -2.595 1.569 -13.160 1.00 75.69 91 CYS A CA 1
ATOM 733 C C . CYS A 1 91 ? -4.073 1.236 -13.385 1.00 75.69 91 CYS A C 1
ATOM 735 O O . CYS A 1 91 ? -4.600 0.352 -12.721 1.00 75.69 91 CYS A O 1
ATOM 737 N N . GLN A 1 92 ? -4.702 1.849 -14.397 1.00 79.94 92 GLN A N 1
ATOM 738 C CA . GLN A 1 92 ? -6.090 1.539 -14.767 1.00 79.94 92 GLN A CA 1
ATOM 739 C C . GLN A 1 92 ? -6.297 0.057 -15.107 1.00 79.94 92 GLN A C 1
ATOM 741 O O . GLN A 1 92 ? -7.281 -0.538 -14.678 1.00 79.94 92 GLN A O 1
ATOM 746 N N . ARG A 1 93 ? -5.380 -0.560 -15.869 1.00 81.88 93 ARG A N 1
ATOM 747 C CA . ARG A 1 93 ? -5.483 -1.992 -16.202 1.00 81.88 93 ARG A CA 1
ATOM 748 C C . ARG A 1 93 ? -5.310 -2.883 -14.977 1.00 81.88 93 ARG A C 1
ATOM 750 O O . ARG A 1 93 ? -6.102 -3.801 -14.790 1.00 81.88 93 ARG A O 1
ATOM 757 N N . ALA A 1 94 ? -4.324 -2.585 -14.130 1.00 79.38 94 ALA A N 1
ATOM 758 C CA . ALA A 1 94 ? -4.103 -3.326 -12.892 1.00 79.38 94 ALA A CA 1
ATOM 759 C C . ALA A 1 94 ? -5.344 -3.289 -11.985 1.00 79.38 94 ALA A C 1
ATOM 761 O O . ALA A 1 94 ? -5.759 -4.328 -11.479 1.00 79.38 94 ALA A O 1
ATOM 762 N N . GLU A 1 95 ? -5.978 -2.121 -11.838 1.00 80.19 95 GLU A N 1
ATOM 763 C CA . GLU A 1 95 ? -7.224 -1.947 -11.078 1.00 80.19 95 GLU A CA 1
ATOM 764 C C . GLU A 1 95 ? -8.398 -2.734 -11.667 1.00 80.19 95 GLU A C 1
ATOM 766 O O . GLU A 1 95 ? -9.118 -3.403 -10.926 1.00 80.19 95 GLU A O 1
ATOM 771 N N . MET A 1 96 ? -8.581 -2.711 -12.992 1.00 81.94 96 MET A N 1
ATOM 772 C CA . MET A 1 96 ? -9.627 -3.512 -13.641 1.00 81.94 96 MET A CA 1
ATOM 773 C C . MET A 1 96 ? -9.419 -5.012 -13.405 1.00 81.94 96 MET A C 1
ATOM 775 O O . MET A 1 96 ? -10.383 -5.717 -13.122 1.00 81.94 96 MET A O 1
ATOM 779 N N . ASN A 1 97 ? -8.170 -5.482 -13.469 1.00 83.06 97 ASN A N 1
ATOM 780 C CA . ASN A 1 97 ? -7.823 -6.880 -13.211 1.00 83.06 97 ASN A CA 1
ATOM 781 C C . ASN A 1 97 ? -7.948 -7.263 -11.730 1.00 83.06 97 ASN A C 1
ATOM 783 O O . ASN A 1 97 ? -8.179 -8.428 -11.416 1.00 83.06 97 ASN A O 1
ATOM 787 N N . LEU A 1 98 ? -7.731 -6.323 -10.807 1.00 83.75 98 LEU A N 1
ATOM 788 C CA . LEU A 1 98 ? -7.962 -6.523 -9.373 1.00 83.75 98 LEU A CA 1
ATOM 789 C C . LEU A 1 98 ? -9.453 -6.684 -9.080 1.00 83.75 98 LEU A C 1
ATOM 791 O O . LEU A 1 98 ? -9.829 -7.568 -8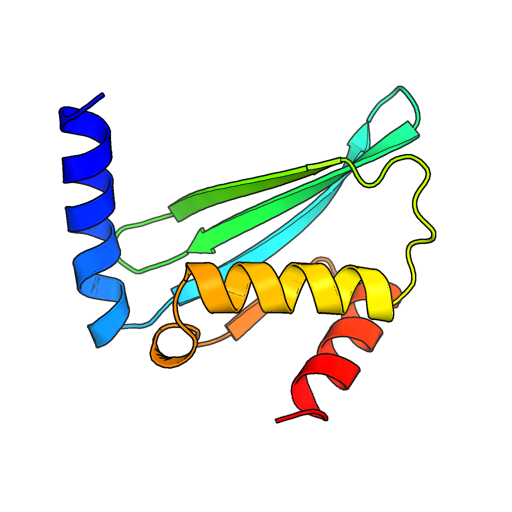.325 1.00 83.75 98 LEU A O 1
ATOM 795 N N . ALA A 1 99 ? -10.299 -5.854 -9.691 1.00 81.38 99 ALA A N 1
ATOM 796 C CA . ALA A 1 99 ? -11.742 -5.893 -9.472 1.00 81.38 99 ALA A CA 1
ATOM 797 C C . ALA A 1 99 ? -12.430 -7.125 -10.093 1.00 81.38 99 ALA A C 1
ATOM 799 O O . ALA A 1 99 ? -13.558 -7.442 -9.717 1.00 81.38 99 ALA A O 1
ATOM 800 N N . SER A 1 100 ? -11.793 -7.789 -11.063 1.00 77.50 100 SER A N 1
ATOM 801 C CA . SER A 1 100 ? -12.350 -8.945 -11.774 1.00 77.50 100 SER A CA 1
ATOM 802 C C . SER A 1 100 ? -11.991 -10.309 -11.172 1.00 77.50 100 SER A C 1
ATOM 804 O O . SER A 1 100 ? -12.668 -11.281 -11.504 1.00 77.50 100 SER A O 1
ATOM 806 N N . ASP A 1 101 ? -10.989 -10.383 -10.288 1.00 66.00 101 ASP A N 1
ATOM 807 C CA . ASP A 1 101 ? -10.608 -11.598 -9.554 1.00 66.00 101 ASP A CA 1
ATOM 808 C C . ASP A 1 101 ? -10.982 -11.445 -8.066 1.00 66.00 101 ASP A C 1
ATOM 810 O O . ASP A 1 101 ? -10.254 -10.760 -7.342 1.00 66.00 101 ASP A O 1
ATOM 814 N N . PRO A 1 102 ? -12.113 -12.027 -7.616 1.00 53.66 102 PRO A N 1
ATOM 815 C CA . PRO A 1 102 ? -12.581 -11.927 -6.235 1.00 53.66 102 PRO A CA 1
ATOM 816 C C . PRO A 1 102 ? -11.725 -12.710 -5.231 1.00 53.66 102 PRO A C 1
ATOM 818 O O . PRO A 1 102 ? -11.131 -13.750 -5.607 1.00 53.66 102 PRO A O 1
#